Protein AF-A0A3D1CS65-F1 (afdb_monomer)

Secondary structure (DSSP, 8-state):
-------EEEPPPPPPPP--B---TT-SSPPB-PPPPPPPPPEEEEEETT---GGGGTT--EEEPPPPPPP-STT-PPPPPPPEEEEEETTPPP------HHHHHHHHHH-HHHHHHTT-S----

Sequence (125 aa):
MIDLVRLLLKAGDGGTGRISFRREKFVTHGGPDGGNGGEGGQVVIKAVVGVNTLRAFSGVHQIKAEAGAPGARRKMSGVKGESILIEVPVGTVVWLIGENSASRVRTQRYGVRQLLSKAEIPLEK

Solvent-accessible surface area (backbone atoms only — not comparable to full-atom values): 7389 Å² total; per-residue (Å²): 139,42,92,78,84,77,69,46,80,39,59,19,50,64,20,52,60,32,91,37,60,46,83,52,94,94,49,94,78,42,62,80,17,36,6,45,32,6,49,33,5,46,70,44,80,41,72,34,89,90,38,89,59,55,56,90,52,61,93,49,55,68,51,70,24,35,48,13,35,52,21,37,64,83,50,34,58,20,53,63,20,58,61,40,78,44,81,38,28,68,89,71,82,87,78,88,89,80,78,55,75,74,55,49,58,46,46,75,74,64,20,69,72,55,36,60,73,65,63,75,62,84,82,80,127

Radius of gyration: 20.31 Å; Cα contacts (8 Å, |Δi|>4): 263; chains: 1; bounding box: 48×32×63 Å

Foldseek 3Di:
DAQDDAAAEAWAAWAQWDFDFDDDVPDPGGHTFIAAWAATAAEAEDADQPDDHPVVCPPPHYDYWHHWHYTDGRRRYTHYTHYDYHYDHPPDDDDDPDDDPVVVVVCVVPNPVVCVVVVVDPPDD

Mean predicted aligned error: 7.79 Å

Nearest PDB structures (foldseek):
  5m04-assembly1_A  TM=9.327E-01  e=3.154E-09  Escherichia coli DH5[alpha]
  1lnz-assembly1_A  TM=9.497E-01  e=5.021E-07  Bacillus subtilis
  7bl6-assembly1_9  TM=8.940E-01  e=2.044E-07  Escherichia coli K-12
  1lnz-assembly2_B  TM=9.274E-01  e=1.017E-06  Bacillus subtilis
  7of7-assembly1_x  TM=8.998E-01  e=3.443E-06  Homo sapiens

pLDDT: mean 85.71, std 12.5, range [36.03, 96.12]

Structure (mmCIF, N/CA/C/O backbone):
data_AF-A0A3D1CS65-F1
#
_entry.id   AF-A0A3D1CS65-F1
#
loop_
_atom_site.group_PDB
_atom_site.id
_atom_site.type_symbol
_atom_site.label_atom_id
_atom_site.label_alt_id
_atom_site.label_comp_id
_atom_site.label_asym_id
_atom_site.label_entity_id
_atom_site.label_seq_id
_atom_site.pdbx_PDB_ins_code
_atom_site.Cartn_x
_atom_site.Cartn_y
_atom_site.Cartn_z
_atom_site.occupancy
_atom_site.B_iso_or_equiv
_atom_site.auth_seq_id
_atom_site.auth_comp_id
_atom_site.auth_asym_id
_atom_site.auth_atom_id
_atom_site.pdbx_PDB_model_num
ATOM 1 N N . MET A 1 1 ? -12.371 -6.995 26.779 1.00 65.88 1 MET A N 1
ATOM 2 C CA . MET A 1 1 ? -12.850 -6.014 25.786 1.00 65.88 1 MET A CA 1
ATOM 3 C C . MET A 1 1 ? -11.689 -5.083 25.484 1.00 65.88 1 MET A C 1
ATOM 5 O O . MET A 1 1 ? -10.927 -4.806 26.401 1.00 65.88 1 MET A O 1
ATOM 9 N N . ILE A 1 2 ? -11.460 -4.748 24.215 1.00 77.12 2 ILE A N 1
ATOM 10 C CA . ILE A 1 2 ? -10.363 -3.865 23.800 1.00 77.12 2 ILE A CA 1
ATOM 11 C C . ILE A 1 2 ? -10.977 -2.824 22.879 1.00 77.12 2 ILE A C 1
ATOM 13 O O . ILE A 1 2 ? -11.459 -3.175 21.799 1.00 77.12 2 ILE A O 1
ATOM 17 N N . ASP A 1 3 ? -10.917 -1.575 23.324 1.00 79.31 3 ASP A N 1
ATOM 18 C CA . ASP A 1 3 ? -11.603 -0.450 22.681 1.00 79.31 3 ASP A CA 1
ATOM 19 C C . ASP A 1 3 ? -10.617 0.553 22.074 1.00 79.31 3 ASP A C 1
ATOM 21 O O . ASP A 1 3 ? -10.981 1.375 21.240 1.00 79.31 3 ASP A O 1
ATOM 25 N N . LEU A 1 4 ? -9.340 0.454 22.453 1.00 87.31 4 LEU A N 1
ATOM 26 C CA . LEU A 1 4 ? -8.251 1.288 21.961 1.00 87.31 4 LEU A CA 1
ATOM 27 C C . LEU A 1 4 ? -7.106 0.399 21.488 1.00 87.31 4 LEU A C 1
ATOM 29 O O . LEU A 1 4 ? -6.637 -0.475 22.219 1.00 87.31 4 LEU A O 1
ATOM 33 N N . VAL A 1 5 ? -6.634 0.650 20.269 1.00 90.50 5 VAL A N 1
ATOM 34 C CA . VAL A 1 5 ? -5.477 -0.034 19.687 1.00 90.50 5 VAL A CA 1
ATOM 35 C C . VAL A 1 5 ? -4.614 0.989 18.965 1.00 90.50 5 VAL A C 1
ATOM 37 O O . VAL A 1 5 ? -5.116 1.863 18.260 1.00 90.50 5 VAL A O 1
ATOM 40 N N . ARG A 1 6 ? -3.296 0.871 19.132 1.00 90.69 6 ARG A N 1
ATOM 41 C CA . ARG A 1 6 ? -2.317 1.666 18.394 1.00 90.69 6 ARG A CA 1
ATOM 42 C C . ARG A 1 6 ? -1.643 0.791 17.347 1.00 90.69 6 ARG A C 1
ATOM 44 O O . ARG A 1 6 ? -0.974 -0.174 17.705 1.00 90.69 6 ARG A O 1
ATOM 51 N N . LEU A 1 7 ? -1.798 1.163 16.079 1.00 91.81 7 LEU A N 1
ATOM 52 C CA . LEU A 1 7 ? -1.267 0.429 14.932 1.00 91.81 7 LEU A CA 1
ATOM 53 C C . LEU A 1 7 ? -0.309 1.300 14.127 1.00 91.81 7 LEU A C 1
ATOM 55 O O . LEU A 1 7 ? -0.581 2.477 13.885 1.00 91.81 7 LEU A O 1
ATOM 59 N N . LEU A 1 8 ? 0.787 0.702 13.668 1.00 92.56 8 LEU A N 1
ATOM 60 C CA . LEU A 1 8 ? 1.641 1.285 12.645 1.00 92.56 8 LEU A CA 1
ATOM 61 C C . LEU A 1 8 ? 1.168 0.788 11.278 1.00 92.56 8 LEU A C 1
ATOM 63 O O . LEU A 1 8 ? 1.322 -0.384 10.937 1.00 92.56 8 LEU A O 1
ATOM 67 N N . LEU A 1 9 ? 0.581 1.687 10.494 1.00 92.56 9 LEU A N 1
ATOM 68 C CA . LEU A 1 9 ? 0.109 1.378 9.148 1.00 92.56 9 LEU A CA 1
ATOM 69 C C . LEU A 1 9 ? 1.164 1.795 8.126 1.00 92.56 9 LEU A C 1
ATOM 71 O O . LEU A 1 9 ? 1.610 2.945 8.112 1.00 92.56 9 LEU A O 1
ATOM 75 N N . LYS A 1 10 ? 1.553 0.866 7.253 1.00 92.56 10 LYS A N 1
ATOM 76 C CA . LYS A 1 10 ? 2.452 1.142 6.131 1.00 92.56 10 LYS A CA 1
ATOM 77 C C . LYS A 1 10 ? 1.787 0.726 4.817 1.00 92.56 10 LYS A C 1
ATOM 79 O O . LYS A 1 10 ? 1.479 -0.443 4.614 1.00 92.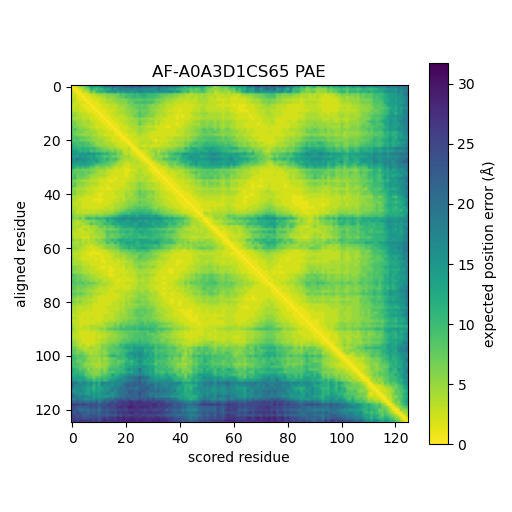56 10 LYS A O 1
ATOM 84 N N . ALA A 1 11 ? 1.601 1.683 3.911 1.00 92.06 11 ALA A N 1
ATOM 85 C CA . ALA A 1 11 ? 1.206 1.385 2.538 1.00 92.06 11 ALA A CA 1
ATOM 86 C C . ALA A 1 11 ? 2.332 0.656 1.786 1.00 92.06 11 ALA A C 1
ATOM 88 O O . ALA A 1 11 ? 3.505 0.724 2.172 1.00 92.06 11 ALA A O 1
ATOM 89 N N . GLY A 1 12 ? 1.965 -0.025 0.707 1.00 93.88 12 GLY A N 1
ATOM 90 C CA . GLY A 1 12 ? 2.901 -0.669 -0.193 1.00 93.88 12 GLY A CA 1
ATOM 91 C C . GLY A 1 12 ? 3.863 0.342 -0.798 1.00 93.88 12 GLY A C 1
ATOM 92 O O . GLY A 1 12 ? 3.470 1.434 -1.216 1.00 93.88 12 GLY A O 1
ATOM 93 N N . ASP A 1 13 ? 5.137 -0.027 -0.852 1.00 93.38 13 ASP A N 1
ATOM 94 C CA . ASP A 1 13 ? 6.122 0.750 -1.591 1.00 93.38 13 ASP A CA 1
ATOM 95 C C . ASP A 1 13 ? 5.848 0.577 -3.102 1.00 93.38 13 ASP A C 1
ATOM 97 O O . ASP A 1 13 ? 5.410 -0.486 -3.546 1.00 93.38 13 ASP A O 1
ATOM 101 N N . GLY A 1 14 ? 6.057 1.627 -3.899 1.00 93.62 14 GLY A N 1
ATOM 102 C CA . GLY A 1 14 ? 5.924 1.534 -5.355 1.00 93.62 14 GLY A CA 1
ATOM 103 C C . GLY A 1 14 ? 7.049 0.694 -5.959 1.00 93.62 14 GLY A C 1
ATOM 104 O O . GLY A 1 14 ? 8.194 0.766 -5.509 1.00 93.62 14 GLY A O 1
ATOM 105 N N . GLY A 1 15 ? 6.730 -0.079 -6.992 1.00 94.62 15 GLY A N 1
ATOM 106 C CA . GLY A 1 15 ? 7.704 -0.854 -7.744 1.00 94.62 15 GLY A CA 1
ATOM 107 C C . GLY A 1 15 ? 8.705 0.041 -8.472 1.00 94.62 15 GLY A C 1
ATOM 108 O O . GLY A 1 15 ? 8.416 1.178 -8.848 1.00 94.62 15 GLY A O 1
ATOM 109 N N . THR A 1 16 ? 9.908 -0.476 -8.704 1.00 95.44 16 THR A N 1
ATOM 110 C CA . THR A 1 16 ? 10.941 0.255 -9.447 1.00 95.44 16 THR A CA 1
ATOM 111 C C . THR A 1 16 ? 10.698 0.149 -10.954 1.00 95.44 16 THR A C 1
ATOM 113 O O . THR A 1 16 ? 10.450 -0.940 -11.476 1.00 95.44 16 THR A O 1
ATOM 116 N N . GLY A 1 17 ? 10.794 1.273 -11.670 1.00 94.38 17 GLY A N 1
ATOM 117 C CA . GLY A 1 17 ? 10.827 1.279 -13.133 1.00 94.38 17 GLY A CA 1
ATOM 118 C C . GLY A 1 17 ? 12.113 0.646 -13.661 1.00 94.38 17 GLY A C 1
ATOM 119 O O . GLY A 1 17 ? 13.173 0.755 -13.042 1.00 94.38 17 GLY A O 1
ATOM 120 N N . ARG A 1 18 ? 12.038 -0.031 -14.806 1.00 94.50 18 ARG A N 1
ATOM 121 C CA . ARG A 1 18 ? 13.199 -0.705 -15.391 1.00 94.50 18 ARG A CA 1
ATOM 122 C C . ARG A 1 18 ? 13.776 0.112 -16.530 1.00 94.50 18 ARG A C 1
ATOM 124 O O . ARG A 1 18 ? 13.053 0.488 -17.435 1.00 94.50 18 ARG A O 1
ATOM 131 N N . ILE A 1 19 ? 15.090 0.310 -16.536 1.00 93.94 19 ILE A N 1
ATOM 132 C CA . ILE A 1 19 ? 15.810 0.840 -17.698 1.00 93.94 19 ILE A CA 1
ATOM 133 C C . ILE A 1 19 ? 16.288 -0.361 -18.520 1.00 93.94 19 ILE A C 1
ATOM 135 O O . ILE A 1 19 ? 17.057 -1.194 -18.037 1.00 93.94 19 ILE A O 1
ATOM 139 N N . SER A 1 20 ? 15.775 -0.502 -19.740 1.00 92.69 20 SER A N 1
ATOM 140 C CA . SER A 1 20 ? 16.123 -1.594 -20.653 1.00 92.69 20 SER A CA 1
ATOM 141 C C . SER A 1 20 ? 16.051 -1.134 -22.107 1.00 92.69 20 SER A C 1
ATOM 143 O O . SER A 1 20 ? 15.325 -0.193 -22.426 1.00 92.69 20 SER A O 1
ATOM 145 N N . PHE A 1 21 ? 16.801 -1.823 -22.968 1.00 93.31 21 PHE A N 1
ATOM 146 C CA . PHE A 1 21 ? 16.825 -1.630 -24.414 1.00 93.31 21 PHE A CA 1
ATOM 147 C C . PHE A 1 21 ? 16.553 -2.957 -25.125 1.00 93.31 21 PHE A C 1
ATOM 149 O O . PHE A 1 21 ? 17.028 -4.015 -24.684 1.00 93.31 21 PHE A O 1
ATOM 156 N N . ARG A 1 22 ? 15.838 -2.899 -26.256 1.00 93.06 22 ARG A N 1
ATOM 157 C CA . ARG A 1 22 ? 15.563 -4.077 -27.094 1.00 93.06 22 ARG A CA 1
ATOM 158 C C . ARG A 1 22 ? 16.847 -4.648 -27.676 1.00 93.06 22 ARG A C 1
ATOM 160 O O . ARG A 1 22 ? 17.736 -3.915 -28.096 1.00 93.06 22 ARG A O 1
ATOM 167 N N . ARG A 1 23 ? 16.920 -5.978 -27.728 1.00 90.25 23 ARG A N 1
ATOM 168 C CA . ARG A 1 23 ? 18.024 -6.718 -28.347 1.00 90.25 23 ARG A CA 1
ATOM 169 C C . ARG A 1 23 ? 17.453 -7.767 -29.287 1.00 90.25 23 ARG A C 1
ATOM 171 O O . ARG A 1 23 ? 16.853 -8.736 -28.830 1.00 90.25 23 ARG A O 1
ATOM 178 N N . GLU A 1 24 ? 17.644 -7.551 -30.580 1.00 92.38 24 GLU A N 1
ATOM 179 C CA . GLU A 1 24 ? 17.197 -8.432 -31.657 1.00 92.38 24 GLU A CA 1
ATOM 180 C C . GLU A 1 24 ? 18.383 -8.737 -32.567 1.00 92.38 24 GLU A C 1
ATOM 182 O O . GLU A 1 24 ? 19.244 -7.886 -32.803 1.00 92.38 24 GLU A O 1
ATOM 187 N N . LYS A 1 25 ? 18.452 -9.973 -33.065 1.00 86.94 25 LYS A N 1
ATOM 188 C CA . LYS A 1 25 ? 19.474 -10.358 -34.039 1.00 86.94 25 LYS A CA 1
ATOM 189 C C . LYS A 1 25 ? 19.237 -9.504 -35.294 1.00 86.94 25 LYS A C 1
ATOM 191 O O . LYS A 1 25 ? 18.112 -9.470 -35.771 1.00 86.94 25 LYS A O 1
ATOM 196 N N . PHE A 1 26 ? 20.274 -8.817 -35.780 1.00 88.44 26 PHE A N 1
ATOM 197 C CA . PHE A 1 26 ? 20.260 -7.849 -36.901 1.00 88.44 26 PHE A CA 1
ATOM 198 C C . PHE A 1 26 ? 19.817 -6.407 -36.592 1.00 88.44 26 PHE A C 1
ATOM 200 O O . PHE A 1 26 ? 19.816 -5.577 -37.497 1.00 88.44 26 PHE A O 1
ATOM 207 N N . VAL A 1 27 ? 19.540 -6.058 -35.331 1.00 86.69 27 VAL A N 1
ATOM 208 C CA . VAL A 1 27 ? 19.305 -4.662 -34.921 1.00 86.69 27 VAL A CA 1
ATOM 209 C C . VAL A 1 27 ? 20.469 -4.192 -34.050 1.00 86.69 27 VAL A C 1
ATOM 211 O O . VAL A 1 27 ? 20.648 -4.677 -32.936 1.00 86.69 27 VAL A O 1
ATOM 214 N N . THR A 1 28 ? 21.270 -3.247 -34.553 1.00 86.75 28 THR A N 1
ATOM 215 C CA . THR A 1 28 ? 22.464 -2.737 -33.849 1.00 86.75 28 THR A CA 1
ATOM 216 C C . THR A 1 28 ? 22.114 -1.877 -32.633 1.00 86.75 28 THR A C 1
ATOM 218 O O . THR A 1 28 ? 22.774 -1.989 -31.605 1.00 86.75 28 THR A O 1
ATOM 221 N N . HIS A 1 29 ? 21.049 -1.072 -32.716 1.00 87.25 29 HIS A N 1
ATOM 222 C CA . HIS A 1 29 ? 20.566 -0.225 -31.621 1.00 87.25 29 HIS A CA 1
ATOM 223 C C . HIS A 1 29 ? 19.052 -0.377 -31.458 1.00 87.25 29 HIS A C 1
ATOM 225 O O . HIS A 1 29 ? 18.266 0.227 -32.186 1.00 87.25 29 HIS A O 1
ATOM 231 N N . GLY A 1 30 ? 18.628 -1.205 -30.504 1.00 88.62 30 GLY A N 1
ATOM 232 C CA . GLY A 1 30 ? 17.216 -1.314 -30.151 1.00 88.62 30 GLY A CA 1
ATOM 233 C C . GLY A 1 30 ? 16.762 -0.148 -29.272 1.00 88.62 30 GLY A C 1
ATOM 234 O O . GLY A 1 30 ? 17.485 0.296 -28.382 1.00 88.62 30 GLY A O 1
ATOM 235 N N . GLY A 1 31 ? 15.540 0.335 -29.507 1.00 93.75 31 GLY A N 1
ATOM 236 C CA . GLY A 1 31 ? 14.933 1.390 -28.691 1.00 93.75 31 GLY A CA 1
ATOM 237 C C . GLY A 1 31 ? 14.682 0.971 -27.230 1.00 93.75 31 GLY A C 1
ATOM 238 O O . GLY A 1 31 ? 14.756 -0.221 -26.900 1.00 93.75 31 GLY A O 1
ATOM 239 N N . PRO A 1 32 ? 14.353 1.933 -26.348 1.00 94.69 32 PRO A N 1
ATOM 240 C CA . PRO A 1 32 ? 14.068 1.658 -24.945 1.00 94.69 32 PRO A CA 1
ATOM 2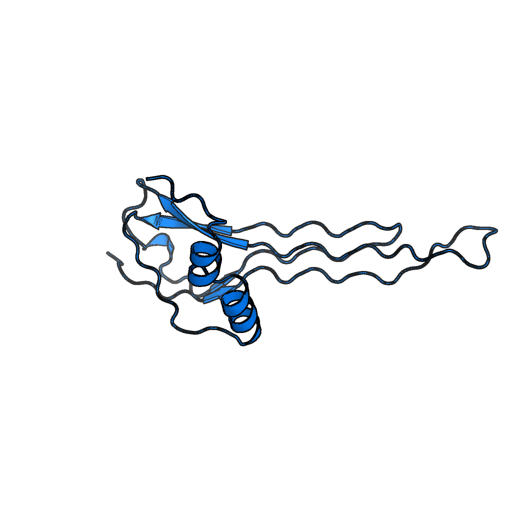41 C C . PRO A 1 32 ? 12.812 0.789 -24.788 1.00 94.69 32 PRO A C 1
ATOM 243 O O . PRO A 1 32 ? 11.763 1.049 -25.386 1.00 94.69 32 PRO A O 1
ATOM 246 N N . ASP A 1 33 ? 12.915 -0.250 -23.962 1.00 94.44 33 ASP A N 1
ATOM 247 C CA . ASP A 1 33 ? 11.832 -1.189 -23.646 1.00 94.44 33 ASP A CA 1
ATOM 248 C C . ASP A 1 33 ? 11.696 -1.477 -22.155 1.00 94.44 33 ASP A C 1
ATOM 250 O O . ASP A 1 33 ? 11.199 -2.526 -21.745 1.00 94.44 33 ASP A O 1
ATOM 254 N N . GLY A 1 34 ? 12.133 -0.527 -21.343 1.00 94.00 34 GLY A N 1
ATOM 255 C CA . GLY A 1 34 ? 11.832 -0.494 -19.927 1.00 94.00 34 GLY A CA 1
ATOM 25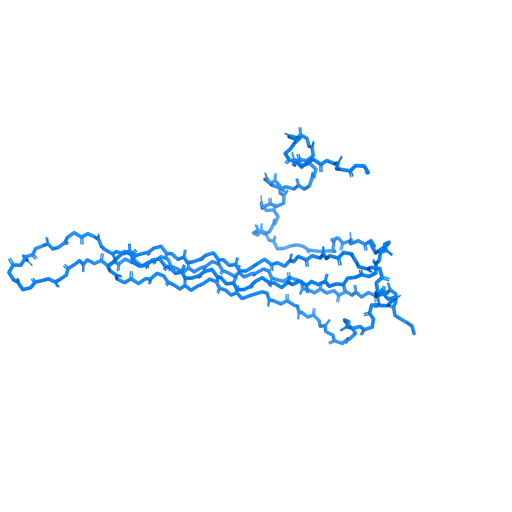6 C C . GLY A 1 34 ? 10.335 -0.392 -19.646 1.00 94.00 34 GLY A C 1
ATOM 257 O O . GLY A 1 34 ? 9.654 0.443 -20.238 1.00 94.00 34 GLY A O 1
ATOM 258 N N . GLY A 1 35 ? 9.822 -1.240 -18.758 1.00 95.12 35 GLY A N 1
ATOM 259 C CA . GLY A 1 35 ? 8.491 -1.091 -18.175 1.00 95.12 35 GLY A CA 1
ATOM 260 C C . GLY A 1 35 ? 8.492 -0.259 -16.891 1.00 95.12 35 GLY A C 1
ATOM 261 O O . GLY A 1 35 ? 9.515 -0.127 -16.211 1.00 95.12 35 GLY A O 1
ATOM 262 N N . ASN A 1 36 ? 7.324 0.277 -16.542 1.00 95.81 36 ASN A N 1
ATOM 263 C CA . ASN A 1 36 ? 7.120 1.032 -15.305 1.00 95.81 36 ASN A CA 1
ATOM 264 C C . ASN A 1 36 ? 7.027 0.094 -14.095 1.00 95.81 36 ASN A C 1
ATOM 266 O O . ASN A 1 36 ? 6.670 -1.073 -14.235 1.00 95.81 36 ASN A O 1
ATOM 270 N N . GLY A 1 37 ? 7.334 0.597 -12.903 1.00 96.12 37 GLY A N 1
ATOM 271 C CA . GLY A 1 37 ? 7.057 -0.132 -11.668 1.00 96.12 37 GLY A CA 1
ATOM 272 C C . GLY A 1 37 ? 5.568 -0.116 -11.332 1.00 96.12 37 GLY A C 1
ATOM 273 O O . GLY A 1 37 ? 4.874 0.851 -11.647 1.00 96.12 37 GLY A O 1
ATOM 274 N N . GLY A 1 38 ? 5.084 -1.190 -10.715 1.00 95.31 38 GLY A N 1
ATOM 275 C CA . GLY A 1 38 ? 3.700 -1.301 -10.267 1.00 95.31 38 GLY A CA 1
ATOM 276 C C . GLY A 1 38 ? 3.400 -0.396 -9.076 1.00 95.31 38 GLY A C 1
ATOM 277 O O . GLY A 1 38 ? 4.289 -0.018 -8.312 1.00 95.31 38 GLY A O 1
ATOM 278 N N . GLU A 1 39 ? 2.133 -0.045 -8.893 1.00 94.56 39 GLU A N 1
ATOM 279 C CA . GLU A 1 39 ? 1.704 0.708 -7.714 1.00 94.56 39 GLU A CA 1
ATOM 280 C C . GLU A 1 39 ? 1.806 -0.145 -6.445 1.00 94.56 39 GLU A C 1
ATOM 282 O O . GLU A 1 39 ? 1.553 -1.347 -6.472 1.00 94.56 39 GLU A O 1
ATOM 287 N N . GLY A 1 40 ? 2.150 0.480 -5.319 1.00 94.69 40 GLY A N 1
ATOM 288 C CA . GLY A 1 40 ? 2.064 -0.172 -4.016 1.00 94.69 40 GLY A CA 1
ATOM 289 C C . GLY A 1 40 ? 0.615 -0.352 -3.565 1.00 94.69 40 GLY A C 1
ATOM 290 O O . GLY A 1 40 ? -0.255 0.460 -3.894 1.00 94.69 40 GLY A O 1
ATOM 291 N N . GLY A 1 41 ? 0.364 -1.405 -2.793 1.00 93.75 41 GLY A N 1
ATOM 292 C CA . GLY A 1 41 ? -0.932 -1.680 -2.190 1.00 93.75 41 GLY A CA 1
ATOM 293 C C . GLY A 1 41 ? -1.362 -0.600 -1.198 1.00 93.75 41 GLY A C 1
ATOM 294 O O . GLY A 1 41 ? -0.547 0.049 -0.535 1.00 93.75 41 GLY A O 1
ATOM 295 N N . GLN A 1 42 ? -2.669 -0.398 -1.085 1.00 92.12 42 GLN A N 1
ATOM 296 C CA . GLN A 1 42 ? -3.255 0.570 -0.163 1.00 92.12 42 GLN A CA 1
ATOM 297 C C . GLN A 1 42 ? -3.641 -0.101 1.157 1.00 92.12 42 GLN A C 1
ATOM 299 O O . GLN A 1 42 ? -3.893 -1.301 1.206 1.00 92.12 42 GLN A O 1
ATOM 304 N N . VAL A 1 43 ? -3.701 0.683 2.232 1.00 92.44 43 VAL A N 1
ATOM 305 C CA . VAL A 1 43 ? -4.315 0.256 3.494 1.00 92.44 43 VAL A CA 1
ATOM 306 C C . VAL A 1 43 ? -5.624 1.012 3.628 1.00 92.44 43 VAL A C 1
ATOM 308 O O . VAL A 1 43 ? -5.620 2.241 3.709 1.00 92.44 43 VAL A O 1
ATOM 311 N N . VAL A 1 44 ? -6.733 0.281 3.618 1.00 91.00 44 VAL A N 1
ATOM 312 C CA . VAL A 1 44 ? -8.083 0.844 3.643 1.00 91.00 44 VAL A CA 1
ATOM 313 C C . VAL A 1 44 ? -8.764 0.401 4.923 1.00 91.00 44 VAL A C 1
ATOM 315 O O . VAL A 1 44 ? -8.855 -0.790 5.197 1.00 91.00 44 VAL A O 1
ATOM 318 N N . ILE A 1 45 ? -9.253 1.358 5.705 1.00 90.88 45 ILE A N 1
ATOM 319 C CA . ILE A 1 45 ? -10.053 1.073 6.896 1.00 90.88 45 ILE A CA 1
ATOM 320 C C . ILE A 1 45 ? -11.523 1.142 6.492 1.00 90.88 45 ILE A C 1
ATOM 322 O O . ILE A 1 45 ? -11.975 2.168 5.985 1.00 90.88 45 ILE A O 1
ATOM 326 N N . LYS A 1 46 ? -12.261 0.054 6.712 1.00 91.25 46 LYS A N 1
ATOM 327 C CA . LYS A 1 46 ? -13.684 -0.056 6.394 1.00 91.25 46 LYS A CA 1
ATOM 328 C C . LYS A 1 46 ? -14.477 -0.314 7.669 1.00 91.25 46 LYS A C 1
ATOM 330 O O . LYS A 1 46 ? -14.207 -1.270 8.387 1.00 91.25 46 LYS A O 1
ATOM 335 N N . ALA A 1 47 ? -15.474 0.523 7.930 1.00 90.50 47 ALA A N 1
ATOM 336 C CA . ALA A 1 47 ? -16.416 0.283 9.013 1.00 90.50 47 ALA A CA 1
ATOM 337 C C . ALA A 1 47 ? -17.438 -0.792 8.603 1.00 90.50 47 ALA A C 1
ATOM 339 O O . ALA A 1 47 ? -18.029 -0.700 7.525 1.00 90.50 47 ALA A O 1
ATOM 340 N N . VAL A 1 48 ? -17.643 -1.806 9.446 1.00 91.19 48 VAL A N 1
ATOM 341 C CA . VAL A 1 48 ? -18.557 -2.932 9.197 1.00 91.19 48 VAL A CA 1
ATOM 342 C C . VAL A 1 48 ? -19.428 -3.174 10.430 1.00 91.19 48 VAL A C 1
ATOM 344 O O . VAL A 1 48 ? -18.952 -3.130 11.561 1.00 91.19 48 VAL A O 1
ATOM 347 N N . VAL A 1 49 ? -20.718 -3.443 10.214 1.00 88.38 49 VAL A N 1
ATOM 348 C CA . VAL A 1 49 ? -21.723 -3.627 11.282 1.00 88.38 49 VAL A CA 1
ATOM 349 C C . VAL A 1 49 ? -21.529 -4.945 12.054 1.00 88.38 49 VAL A C 1
ATOM 351 O O . VAL A 1 49 ? -21.955 -5.061 13.194 1.00 88.38 49 VAL A O 1
ATOM 354 N N . GLY A 1 50 ? -20.862 -5.939 11.458 1.00 83.94 50 GLY A N 1
ATOM 355 C CA . GLY A 1 50 ? -20.649 -7.265 12.056 1.00 83.94 50 GLY A CA 1
ATOM 356 C C . GLY A 1 50 ? -19.477 -7.370 13.038 1.00 83.94 50 GLY A C 1
ATOM 357 O O . GLY A 1 50 ? -19.282 -8.427 13.635 1.00 83.94 50 GLY A O 1
ATOM 358 N N . VAL A 1 51 ? -18.685 -6.306 13.207 1.00 85.62 51 VAL A N 1
ATOM 359 C CA . VAL A 1 51 ? -17.521 -6.295 14.102 1.00 85.62 51 VAL A CA 1
ATOM 360 C C . VAL A 1 51 ? -17.830 -5.411 15.302 1.00 85.62 51 VAL A C 1
ATOM 362 O O . VAL A 1 51 ? -18.102 -4.229 15.143 1.00 85.62 51 VAL A O 1
ATOM 365 N N . ASN A 1 52 ? -17.742 -5.974 16.509 1.00 85.75 52 ASN A N 1
ATOM 366 C CA . ASN A 1 52 ? -18.098 -5.264 17.745 1.00 85.75 52 ASN A CA 1
ATOM 367 C C . ASN A 1 52 ? -16.887 -4.818 18.577 1.00 85.75 52 ASN A C 1
ATOM 369 O O . ASN A 1 52 ? -17.029 -3.986 19.465 1.00 85.75 52 ASN A O 1
ATOM 373 N N . THR A 1 53 ? -15.696 -5.385 18.346 1.00 86.00 53 THR A N 1
ATOM 374 C CA . THR A 1 53 ? -14.499 -5.089 19.157 1.00 86.00 53 THR A CA 1
ATOM 375 C C . THR A 1 53 ? -13.244 -4.994 18.300 1.00 86.00 53 THR A C 1
ATOM 377 O O . THR A 1 53 ? -13.147 -5.651 17.265 1.00 86.00 53 THR A O 1
ATOM 380 N N . LEU A 1 5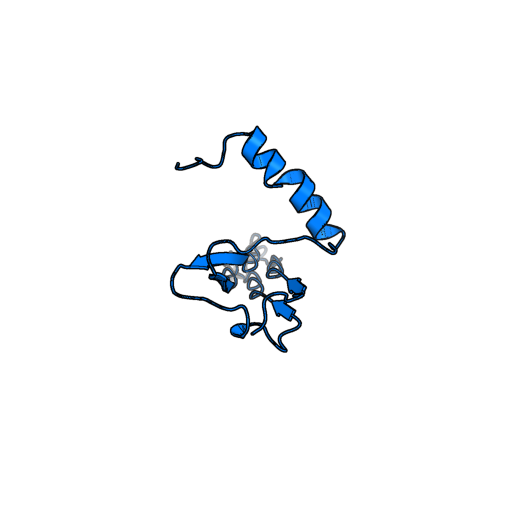4 ? -12.235 -4.257 18.775 1.00 86.50 54 LEU A N 1
ATOM 381 C CA . LEU A 1 54 ? -10.924 -4.154 18.119 1.00 86.50 54 LEU A CA 1
ATOM 382 C C . LEU A 1 54 ? -9.960 -5.281 18.522 1.00 86.50 54 LEU A C 1
ATOM 384 O O . LEU A 1 54 ? -8.751 -5.194 18.306 1.00 86.50 54 LEU A O 1
ATOM 388 N N . ARG A 1 55 ? -10.478 -6.370 19.103 1.00 87.44 55 ARG A N 1
ATOM 389 C CA . ARG A 1 55 ? -9.663 -7.489 19.589 1.00 87.44 55 ARG A CA 1
ATOM 390 C C . ARG A 1 55 ? -8.856 -8.161 18.476 1.00 87.44 55 ARG A C 1
ATOM 392 O O . ARG A 1 55 ? -7.767 -8.647 18.759 1.00 87.44 55 ARG A O 1
ATOM 399 N N . ALA A 1 56 ? -9.348 -8.144 17.235 1.00 84.56 56 ALA A N 1
ATOM 400 C CA . ALA A 1 56 ? -8.641 -8.681 1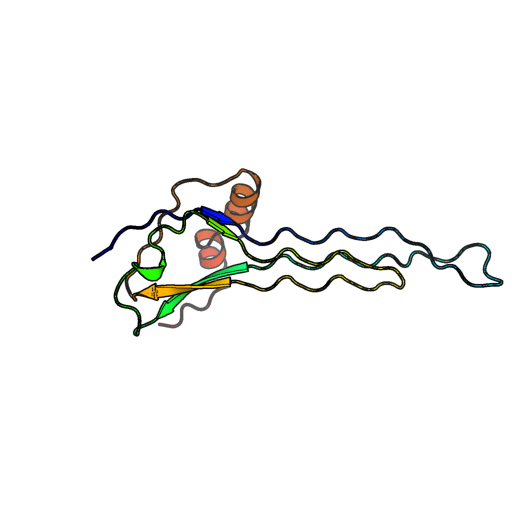6.068 1.00 84.56 56 ALA A CA 1
ATOM 401 C C . ALA A 1 56 ? -7.266 -8.025 15.840 1.00 84.56 56 ALA A C 1
ATOM 403 O O . ALA A 1 56 ? -6.371 -8.642 15.275 1.00 84.56 56 ALA A O 1
ATOM 404 N N . PHE A 1 57 ? -7.083 -6.797 16.329 1.00 87.75 57 PHE A N 1
ATOM 405 C CA . PHE A 1 57 ? -5.839 -6.038 16.210 1.00 87.75 57 PHE A CA 1
ATOM 406 C C . PHE A 1 57 ? -4.983 -6.089 17.482 1.00 87.75 57 PHE A C 1
ATOM 408 O O . PHE A 1 57 ? -3.948 -5.430 17.571 1.00 87.75 57 PHE A O 1
ATOM 415 N N . SER A 1 58 ? -5.401 -6.861 18.488 1.00 86.31 58 SER A N 1
ATOM 416 C CA . SER A 1 58 ? -4.643 -7.024 19.726 1.00 86.31 58 SER A CA 1
ATOM 417 C C . SER A 1 58 ? -3.344 -7.787 19.465 1.00 86.31 58 SER A C 1
ATOM 419 O O . SER A 1 58 ? -3.353 -8.848 18.850 1.00 86.31 58 SER A O 1
ATOM 421 N N . GLY A 1 59 ? -2.216 -7.235 19.915 1.00 82.75 59 GLY A N 1
ATOM 422 C CA . GLY A 1 59 ? -0.884 -7.818 19.703 1.00 82.75 59 GLY A CA 1
ATOM 423 C C . GLY A 1 59 ? -0.298 -7.585 18.306 1.00 82.75 59 GLY A C 1
ATOM 424 O O . GLY A 1 59 ? 0.897 -7.793 18.107 1.00 82.75 59 GLY A O 1
ATOM 425 N N . VAL A 1 60 ? -1.088 -7.090 17.348 1.00 88.44 60 VAL A N 1
ATOM 426 C CA . VAL A 1 60 ? -0.578 -6.660 16.044 1.00 88.44 60 VAL A CA 1
ATOM 427 C C . VAL A 1 60 ? -0.053 -5.239 16.184 1.00 88.44 60 VAL A C 1
ATOM 429 O O . VAL A 1 60 ? -0.805 -4.312 16.460 1.00 88.44 60 VAL A O 1
ATOM 432 N N . HIS A 1 61 ? 1.249 -5.049 15.994 1.00 87.69 61 HIS A N 1
ATOM 433 C CA . HIS A 1 61 ? 1.858 -3.719 16.077 1.00 87.69 61 HIS A CA 1
ATOM 434 C C . HIS A 1 61 ? 1.929 -3.009 14.725 1.00 87.69 61 HIS A C 1
ATOM 436 O O . HIS A 1 61 ? 1.836 -1.782 14.671 1.00 87.69 61 HIS A O 1
ATOM 442 N N . GLN A 1 62 ? 2.086 -3.765 13.637 1.00 92.06 62 GLN A N 1
ATOM 443 C CA . GLN A 1 62 ? 2.290 -3.223 12.301 1.00 92.06 62 GLN A CA 1
ATOM 444 C C . GLN A 1 62 ? 1.468 -3.981 11.261 1.00 92.06 62 GLN A C 1
ATOM 446 O O . GLN A 1 62 ? 1.489 -5.208 11.220 1.00 92.06 62 GLN A O 1
ATOM 451 N N . ILE A 1 63 ? 0.802 -3.232 10.382 1.00 93.50 63 ILE A N 1
ATOM 452 C CA . ILE A 1 63 ? 0.100 -3.756 9.208 1.00 93.50 63 ILE A CA 1
ATOM 453 C C . ILE A 1 63 ? 0.718 -3.097 7.979 1.00 93.50 63 ILE A C 1
ATOM 455 O O . ILE A 1 63 ? 0.795 -1.867 7.891 1.00 93.50 63 ILE A O 1
ATOM 459 N N . LYS A 1 64 ? 1.203 -3.917 7.045 1.00 94.38 64 LYS A N 1
ATOM 460 C CA . LYS A 1 64 ? 1.906 -3.459 5.847 1.00 94.38 64 LYS A CA 1
ATOM 461 C C . LYS A 1 64 ? 1.251 -4.037 4.597 1.00 94.38 64 LYS A C 1
ATOM 463 O O . LYS A 1 64 ? 1.206 -5.253 4.472 1.00 94.38 64 LYS A O 1
ATOM 468 N N . ALA A 1 65 ? 0.806 -3.175 3.685 1.00 95.19 65 ALA A N 1
ATOM 469 C CA . ALA A 1 65 ? 0.305 -3.594 2.375 1.00 95.19 65 ALA A CA 1
ATOM 470 C C . ALA A 1 65 ? 1.440 -4.047 1.441 1.00 95.19 65 ALA A C 1
ATOM 472 O O . ALA A 1 65 ? 2.613 -3.700 1.642 1.00 95.19 65 ALA A O 1
ATOM 473 N N . GLU A 1 66 ? 1.095 -4.832 0.424 1.00 95.88 66 GLU A N 1
ATOM 474 C CA . GLU A 1 66 ? 2.077 -5.410 -0.490 1.00 95.88 66 GLU A CA 1
ATOM 475 C C . GLU A 1 66 ? 2.740 -4.325 -1.351 1.00 95.88 66 GLU A C 1
ATOM 477 O O . GLU A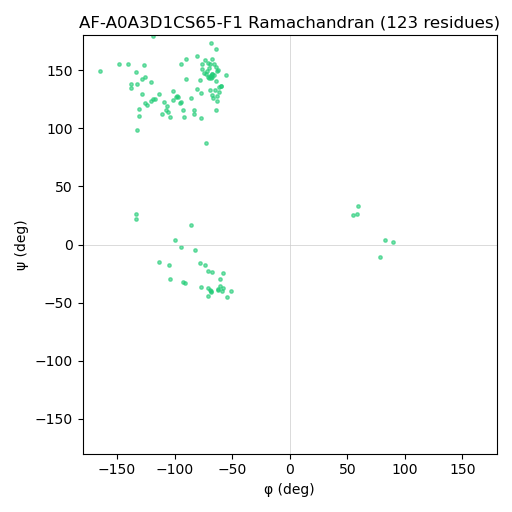 1 66 ? 2.114 -3.340 -1.746 1.00 95.88 66 GLU A O 1
ATOM 482 N N . ALA A 1 67 ? 4.033 -4.478 -1.635 1.00 95.38 67 ALA A N 1
ATOM 483 C CA . ALA A 1 67 ? 4.733 -3.572 -2.539 1.00 95.38 67 ALA A CA 1
ATOM 484 C C . ALA A 1 67 ? 4.374 -3.869 -4.003 1.00 95.38 67 ALA A C 1
ATOM 486 O O . ALA A 1 67 ? 4.096 -5.009 -4.366 1.00 95.38 67 ALA A O 1
ATOM 487 N N . GLY A 1 68 ? 4.425 -2.847 -4.855 1.00 95.44 68 GLY A N 1
ATOM 488 C CA . GLY A 1 68 ? 4.264 -3.026 -6.294 1.00 95.44 68 GLY A CA 1
ATOM 489 C C . GLY A 1 68 ? 5.441 -3.792 -6.895 1.00 95.44 68 GLY A C 1
ATOM 490 O O . GLY A 1 68 ? 6.595 -3.607 -6.494 1.00 95.44 68 GLY A O 1
ATOM 491 N N . ALA A 1 69 ? 5.169 -4.636 -7.887 1.00 96.00 69 ALA A N 1
ATOM 492 C CA . ALA A 1 69 ? 6.215 -5.389 -8.566 1.00 96.00 69 ALA A CA 1
ATOM 493 C C . ALA A 1 69 ? 7.091 -4.463 -9.440 1.00 96.00 69 ALA A C 1
ATOM 495 O O . ALA A 1 69 ? 6.621 -3.431 -9.932 1.00 96.00 69 ALA A O 1
ATOM 496 N N . PRO A 1 70 ? 8.371 -4.797 -9.668 1.00 96.00 70 PRO A N 1
ATOM 497 C CA . PRO A 1 70 ? 9.226 -4.020 -10.557 1.00 96.00 70 PRO A CA 1
ATOM 498 C C . PRO A 1 70 ? 8.798 -4.164 -12.023 1.00 96.00 70 PRO A C 1
ATOM 500 O O . PRO A 1 70 ? 8.235 -5.181 -12.431 1.00 96.00 70 PRO A O 1
ATOM 503 N N . GLY A 1 71 ? 9.129 -3.161 -12.836 1.00 95.38 71 GLY A N 1
ATOM 504 C CA . GLY A 1 71 ? 8.989 -3.250 -14.287 1.00 95.38 71 GLY A CA 1
ATOM 505 C C . GLY A 1 71 ? 9.937 -4.288 -14.900 1.00 95.38 71 GLY A C 1
ATOM 506 O O . GLY A 1 71 ? 11.010 -4.599 -14.369 1.00 95.38 71 GLY A O 1
ATOM 507 N N . ALA A 1 72 ? 9.568 -4.810 -16.064 1.00 94.06 72 ALA A N 1
ATOM 508 C CA . ALA A 1 72 ? 10.350 -5.776 -16.826 1.00 94.06 72 ALA A CA 1
ATOM 509 C C . ALA A 1 72 ? 10.746 -5.226 -18.212 1.00 94.06 72 ALA A C 1
ATOM 511 O O . ALA A 1 72 ? 10.477 -4.072 -18.551 1.00 94.06 72 ALA A O 1
ATOM 512 N N . ARG A 1 73 ? 11.482 -6.031 -18.992 1.00 92.69 73 ARG A N 1
ATOM 513 C CA . ARG A 1 73 ? 11.819 -5.705 -20.391 1.00 92.69 73 ARG A CA 1
ATOM 514 C C . ARG A 1 73 ? 10.562 -5.744 -21.263 1.00 92.69 73 ARG A C 1
ATOM 516 O O . ARG A 1 73 ? 9.510 -6.184 -20.809 1.00 92.69 73 ARG A O 1
ATOM 523 N N . ARG A 1 74 ? 10.672 -5.349 -22.533 1.00 91.88 74 ARG A N 1
ATOM 524 C CA . ARG A 1 74 ? 9.554 -5.365 -23.493 1.00 91.88 74 ARG A CA 1
ATOM 525 C C . ARG A 1 74 ? 8.358 -4.505 -23.062 1.00 91.88 74 ARG A C 1
ATOM 527 O O . ARG A 1 74 ? 7.219 -4.846 -23.362 1.00 91.88 74 ARG A O 1
ATOM 534 N N . LYS A 1 75 ? 8.620 -3.390 -22.373 1.00 90.94 75 LYS A N 1
ATOM 535 C CA . LYS A 1 75 ? 7.615 -2.445 -21.852 1.00 90.94 75 LYS A CA 1
ATOM 536 C C . LYS A 1 75 ? 6.602 -3.091 -20.895 1.00 90.94 75 LYS A C 1
ATOM 538 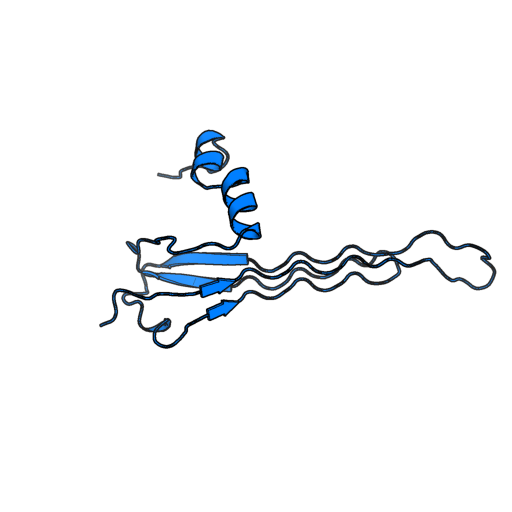O O . LYS A 1 75 ? 5.483 -2.610 -20.759 1.00 90.94 75 LYS A O 1
ATOM 543 N N . MET A 1 76 ? 6.984 -4.180 -20.230 1.00 93.31 76 MET A N 1
ATOM 544 C CA . MET A 1 76 ? 6.129 -4.863 -19.262 1.00 93.31 76 MET A CA 1
ATOM 545 C C . MET A 1 76 ? 6.111 -4.095 -17.941 1.00 93.31 76 MET A C 1
ATOM 547 O O . MET A 1 76 ? 7.108 -4.069 -17.220 1.00 93.31 76 MET A O 1
ATOM 551 N N . SER A 1 77 ? 4.984 -3.462 -17.632 1.00 95.12 77 SER A N 1
ATOM 552 C CA . SER A 1 77 ? 4.785 -2.780 -16.353 1.00 95.12 77 SER A CA 1
ATOM 553 C C . SER A 1 77 ? 4.609 -3.774 -15.206 1.00 95.12 77 SER A C 1
ATOM 555 O O . SER A 1 77 ? 4.045 -4.853 -15.387 1.00 95.12 77 SER A O 1
ATOM 557 N N . GLY A 1 78 ? 5.093 -3.398 -14.026 1.00 94.81 78 GLY A N 1
ATOM 558 C CA . GLY A 1 78 ? 4.930 -4.176 -12.807 1.00 94.81 78 GLY A CA 1
ATOM 559 C C . GLY A 1 78 ? 3.475 -4.234 -12.342 1.00 94.81 78 GLY A C 1
ATOM 560 O O . GLY A 1 78 ? 2.707 -3.288 -12.517 1.00 94.81 78 GLY A O 1
ATOM 561 N N . VAL A 1 79 ? 3.109 -5.360 -11.736 1.00 95.62 79 VAL A N 1
ATOM 562 C CA . VAL A 1 79 ? 1.791 -5.592 -11.135 1.00 95.62 79 VAL A CA 1
ATOM 563 C C . VAL A 1 79 ? 1.614 -4.721 -9.890 1.00 95.62 79 VAL A C 1
ATOM 565 O O . VAL A 1 79 ? 2.566 -4.468 -9.147 1.00 95.62 79 VAL A O 1
ATOM 568 N N . LYS A 1 80 ? 0.384 -4.254 -9.675 1.00 95.56 80 LYS A N 1
ATOM 569 C CA . LYS A 1 80 ? -0.007 -3.521 -8.472 1.00 95.56 80 LYS A CA 1
ATOM 570 C C . LYS A 1 80 ? -0.011 -4.453 -7.258 1.00 95.56 80 LYS A C 1
ATOM 572 O O . LYS A 1 80 ? -0.569 -5.541 -7.343 1.00 95.56 80 LYS A O 1
ATOM 577 N N . GLY A 1 81 ? 0.582 -4.007 -6.154 1.00 94.62 81 GLY A N 1
ATOM 578 C CA . GLY A 1 81 ? 0.564 -4.745 -4.892 1.00 94.62 81 GLY A CA 1
ATOM 579 C C . GLY A 1 81 ? -0.849 -4.853 -4.317 1.00 94.62 81 GLY A C 1
ATOM 580 O O . GLY A 1 81 ? -1.663 -3.927 -4.449 1.00 94.62 81 GLY A O 1
ATOM 581 N N . GLU A 1 82 ? -1.141 -5.973 -3.669 1.00 95.25 82 GLU A N 1
ATOM 582 C CA . GLU A 1 82 ? -2.413 -6.219 -3.008 1.00 95.25 82 GLU A CA 1
ATOM 583 C C . GLU A 1 82 ? -2.681 -5.209 -1.878 1.00 95.25 82 GLU A C 1
ATOM 585 O O . GLU A 1 82 ? -1.812 -4.854 -1.070 1.00 95.25 82 GLU A O 1
ATOM 590 N N . SER A 1 83 ? -3.916 -4.705 -1.849 1.00 94.62 83 SER A N 1
ATOM 591 C CA . SER A 1 83 ? -4.372 -3.751 -0.837 1.00 94.62 83 SER A CA 1
ATOM 592 C C . SER A 1 83 ? -4.965 -4.487 0.357 1.00 94.62 83 SER A C 1
ATOM 594 O O . SER A 1 83 ? -5.671 -5.476 0.194 1.00 94.62 83 SER A O 1
ATOM 596 N N . ILE A 1 84 ? -4.717 -3.975 1.558 1.00 94.31 84 ILE A N 1
ATOM 597 C CA . ILE A 1 84 ? -5.223 -4.562 2.798 1.00 94.31 84 ILE A CA 1
ATOM 598 C C . ILE A 1 84 ? -6.462 -3.800 3.247 1.00 94.31 84 ILE A C 1
ATOM 600 O O . ILE A 1 84 ? -6.423 -2.579 3.428 1.00 94.31 84 ILE A O 1
ATOM 604 N N . LEU A 1 85 ? -7.540 -4.546 3.474 1.00 92.88 85 LEU A N 1
ATOM 605 C CA . LEU A 1 85 ? -8.762 -4.052 4.089 1.00 92.88 85 LEU A CA 1
ATOM 606 C C . LEU A 1 85 ? -8.733 -4.343 5.596 1.00 92.88 85 LEU A C 1
ATOM 608 O O . LEU A 1 85 ? -8.615 -5.490 6.017 1.00 92.88 85 LEU A O 1
ATOM 612 N N . ILE A 1 86 ? -8.841 -3.296 6.405 1.00 92.06 86 ILE A N 1
ATOM 613 C CA . ILE A 1 86 ? -8.938 -3.366 7.861 1.00 92.06 86 ILE A CA 1
ATOM 614 C C . ILE A 1 86 ? -10.392 -3.109 8.231 1.00 92.06 86 ILE A C 1
ATOM 616 O O . ILE A 1 86 ? -10.879 -1.985 8.104 1.00 92.06 86 ILE A O 1
ATOM 620 N N . GLU A 1 87 ? -11.081 -4.144 8.694 1.00 91.75 87 GLU A N 1
ATOM 621 C CA . GLU A 1 87 ? -12.470 -4.027 9.127 1.00 91.75 87 GLU A CA 1
ATOM 622 C C . GLU A 1 87 ? -12.547 -3.583 10.587 1.00 91.75 87 GLU A C 1
ATOM 624 O O . GLU A 1 87 ? -11.937 -4.186 11.471 1.00 91.75 87 GLU A O 1
ATOM 629 N N . VAL A 1 88 ? -13.293 -2.511 10.842 1.00 92.19 88 VAL A N 1
ATOM 630 C CA . VAL A 1 88 ? -13.486 -1.945 12.182 1.00 92.19 88 VAL A CA 1
ATOM 631 C C . VAL A 1 88 ? -14.974 -1.802 12.504 1.00 92.19 88 VAL A C 1
ATOM 633 O O . VAL A 1 88 ? -15.782 -1.660 11.584 1.00 92.19 88 VAL A O 1
ATOM 636 N N . PRO A 1 89 ? -15.362 -1.801 13.790 1.00 92.56 89 PRO A N 1
ATOM 637 C CA . PRO A 1 89 ? -16.725 -1.485 14.192 1.00 92.56 89 PRO A CA 1
ATOM 638 C C . PRO A 1 89 ? -17.185 -0.122 13.674 1.00 92.56 89 PRO A C 1
ATOM 640 O O . PRO A 1 89 ? -16.409 0.842 13.618 1.00 92.56 89 PRO A O 1
ATOM 643 N N . VAL A 1 90 ? -18.472 -0.013 13.356 1.00 92.00 90 VAL A N 1
ATOM 644 C CA . VAL A 1 90 ? -19.102 1.287 13.097 1.00 92.00 90 VAL A CA 1
ATOM 645 C C . VAL A 1 90 ? -18.971 2.175 14.339 1.00 92.00 90 VAL A C 1
ATOM 647 O O . VAL A 1 90 ? -19.139 1.714 15.464 1.00 92.00 90 VAL A O 1
ATOM 650 N N . GLY A 1 91 ? -18.630 3.450 14.136 1.00 88.69 91 GLY A N 1
ATOM 651 C CA . GLY A 1 91 ? -18.352 4.395 15.224 1.00 88.69 91 GLY A CA 1
ATOM 652 C C . GLY A 1 91 ? -16.890 4.434 15.683 1.00 88.69 91 GLY A C 1
ATOM 653 O O . GLY A 1 91 ? -16.558 5.203 16.582 1.00 88.69 91 GLY A O 1
ATOM 654 N N . THR A 1 92 ? -15.994 3.661 15.057 1.00 89.88 92 THR A N 1
ATOM 655 C CA . THR A 1 92 ? -14.551 3.745 15.334 1.00 89.88 92 THR A CA 1
ATOM 656 C C . THR A 1 92 ? -13.986 5.096 14.886 1.00 89.88 92 THR A C 1
ATOM 658 O O . THR A 1 92 ? -14.103 5.471 13.720 1.00 89.88 92 THR A O 1
ATOM 661 N N . VAL A 1 93 ? -13.318 5.808 15.798 1.00 90.25 93 VAL A N 1
ATOM 662 C CA . VAL A 1 93 ? -12.633 7.077 15.507 1.00 90.25 93 VAL A CA 1
ATOM 663 C C . VAL A 1 93 ? -11.142 6.826 15.287 1.00 90.25 93 VAL A C 1
ATOM 665 O O . VAL A 1 93 ? -10.477 6.215 16.123 1.00 90.25 93 VAL A O 1
ATOM 668 N N . VAL A 1 94 ? -10.606 7.317 14.168 1.00 89.94 94 VAL A N 1
ATOM 669 C CA . VAL A 1 94 ? -9.196 7.141 13.794 1.00 89.94 94 VAL A CA 1
ATOM 670 C C . VAL A 1 94 ? -8.408 8.411 14.098 1.00 89.94 94 VAL A C 1
ATOM 672 O O . VAL A 1 94 ? -8.719 9.486 13.588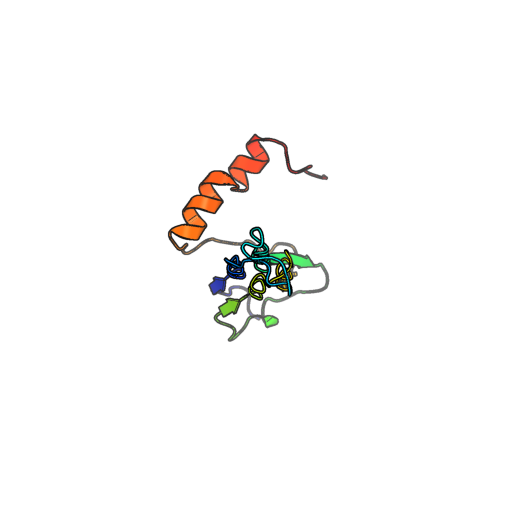 1.00 89.94 94 VAL A O 1
ATOM 675 N N . TRP A 1 95 ? -7.349 8.266 14.892 1.00 89.06 95 TRP A N 1
ATOM 676 C CA . TRP A 1 95 ? -6.462 9.358 15.289 1.00 89.06 95 TRP A CA 1
ATOM 677 C C . TRP A 1 95 ? -5.073 9.154 14.687 1.00 89.06 95 TRP A C 1
ATOM 679 O O . TRP A 1 95 ? -4.473 8.088 14.838 1.00 89.06 95 TRP A O 1
ATOM 689 N N . LEU A 1 96 ? -4.534 10.183 14.032 1.00 87.94 96 LEU A N 1
ATOM 690 C CA . LEU A 1 96 ? -3.152 10.170 13.560 1.00 87.94 96 LEU A CA 1
ATOM 691 C C . LEU A 1 96 ? -2.221 10.582 14.707 1.00 87.94 96 LEU A C 1
ATOM 693 O O . LEU A 1 96 ? -2.244 11.730 15.140 1.00 87.94 96 LEU A O 1
ATOM 697 N N . ILE A 1 97 ? -1.405 9.646 15.192 1.00 88.69 97 ILE A N 1
ATOM 698 C CA . ILE A 1 97 ? -0.463 9.887 16.302 1.00 88.69 97 ILE A CA 1
ATOM 699 C C . ILE A 1 97 ? 0.906 10.351 15.783 1.00 88.69 97 ILE A C 1
ATOM 701 O O . ILE A 1 97 ? 1.580 11.149 16.425 1.00 88.69 97 ILE A O 1
ATOM 705 N N . GLY A 1 98 ? 1.322 9.865 14.613 1.00 86.06 98 GLY A N 1
ATOM 706 C CA . GLY A 1 98 ? 2.584 10.243 13.986 1.00 86.06 98 GLY A CA 1
ATOM 707 C C . GLY A 1 98 ? 2.624 9.841 12.517 1.00 86.06 98 GLY A C 1
ATOM 708 O O . GLY A 1 98 ? 2.008 8.855 12.115 1.00 86.06 98 GLY A O 1
ATOM 709 N N . GLU A 1 99 ? 3.352 10.613 11.716 1.00 85.38 99 GLU A N 1
ATOM 710 C CA . GLU A 1 99 ? 3.525 10.390 10.281 1.00 85.38 99 GLU A CA 1
ATOM 711 C C . GLU A 1 99 ? 4.997 10.530 9.885 1.00 85.38 99 GLU A C 1
ATOM 713 O O . GLU A 1 99 ? 5.749 11.302 10.479 1.00 85.38 99 GLU A O 1
ATOM 718 N N . ASN A 1 100 ? 5.415 9.780 8.865 1.00 86.75 100 ASN A N 1
ATOM 719 C CA . ASN A 1 100 ? 6.724 9.989 8.259 1.00 86.75 100 ASN A CA 1
ATOM 720 C C . ASN A 1 100 ? 6.673 11.167 7.265 1.00 86.75 100 ASN A C 1
ATOM 722 O O . ASN A 1 100 ? 5.607 11.567 6.786 1.00 86.75 100 ASN A O 1
ATOM 726 N N . SER A 1 101 ? 7.842 11.705 6.914 1.00 82.94 101 SER A N 1
ATOM 727 C CA . SER A 1 101 ? 7.954 12.876 6.035 1.00 82.94 101 SER A CA 1
ATOM 728 C C . SER A 1 101 ? 7.295 12.663 4.665 1.00 82.94 101 SER A C 1
ATOM 730 O O . SER A 1 101 ? 6.662 13.570 4.132 1.00 82.94 101 SER A O 1
ATOM 732 N N . ALA A 1 102 ? 7.404 11.457 4.100 1.00 78.94 102 ALA A N 1
ATOM 733 C CA . ALA A 1 102 ? 6.842 11.131 2.789 1.00 78.94 102 ALA A CA 1
ATOM 734 C C . ALA A 1 102 ? 5.303 11.087 2.797 1.00 78.94 102 ALA A C 1
ATOM 736 O O . ALA A 1 102 ? 4.660 11.543 1.849 1.00 78.94 102 ALA A O 1
ATOM 737 N N . SER A 1 103 ? 4.706 10.554 3.863 1.00 77.56 103 SER A N 1
ATOM 738 C CA . SER A 1 103 ? 3.259 10.518 4.066 1.00 77.56 103 SER A CA 1
ATOM 739 C C . SER A 1 103 ? 2.713 11.917 4.304 1.00 77.56 103 SER A C 1
ATOM 741 O O . SER A 1 103 ? 1.711 12.271 3.692 1.00 77.56 103 SER A O 1
ATOM 743 N N . ARG A 1 104 ? 3.423 12.752 5.071 1.00 81.31 104 ARG A N 1
ATOM 744 C CA . ARG A 1 104 ? 3.040 14.148 5.324 1.00 81.31 104 ARG A CA 1
ATOM 745 C C . ARG A 1 104 ? 2.834 14.948 4.039 1.00 81.31 104 ARG A C 1
ATOM 747 O O . ARG A 1 104 ? 1.825 15.634 3.893 1.00 81.31 104 ARG A O 1
ATOM 754 N N . VAL A 1 105 ? 3.745 14.809 3.072 1.00 80.00 105 VAL A N 1
ATOM 755 C CA . VAL A 1 105 ? 3.628 15.470 1.758 1.00 80.00 105 VAL A CA 1
ATOM 756 C C . VAL A 1 105 ? 2.378 15.003 1.004 1.00 80.00 105 VAL A C 1
ATOM 758 O O . VAL A 1 105 ? 1.708 15.809 0.359 1.00 80.00 105 VAL A O 1
ATOM 761 N N . ARG A 1 106 ? 2.028 13.712 1.090 1.00 72.31 106 ARG A N 1
ATOM 762 C CA . ARG A 1 106 ? 0.811 13.175 0.459 1.00 72.31 106 ARG A CA 1
ATOM 763 C C . ARG A 1 106 ? -0.454 13.654 1.165 1.00 72.31 106 ARG A C 1
ATOM 765 O O . ARG A 1 106 ? -1.369 14.096 0.478 1.00 72.31 106 ARG A O 1
ATOM 772 N N . THR A 1 107 ? -0.493 13.647 2.497 1.00 71.56 107 THR A N 1
ATOM 773 C CA . THR A 1 107 ? -1.617 14.176 3.288 1.00 71.56 107 THR A CA 1
ATOM 774 C C . THR A 1 107 ? -1.842 15.665 3.016 1.00 71.56 107 THR A C 1
ATOM 776 O O . THR A 1 107 ? -2.977 16.118 2.961 1.00 71.56 107 THR A O 1
ATOM 779 N N . GLN A 1 108 ? -0.782 16.442 2.787 1.00 73.75 108 GLN A N 1
ATOM 780 C CA . GLN A 1 108 ? -0.901 17.859 2.424 1.00 73.75 108 GLN A CA 1
ATOM 781 C C . GLN A 1 108 ? -1.375 18.111 0.990 1.00 73.75 108 GLN A C 1
ATOM 783 O O . GLN A 1 108 ? -1.758 19.238 0.692 1.00 73.75 108 GLN A O 1
ATOM 788 N N . ARG A 1 109 ? -1.286 17.113 0.102 1.00 67.38 109 ARG A N 1
ATOM 789 C CA . ARG A 1 109 ? -1.650 17.233 -1.321 1.00 67.38 109 ARG A CA 1
ATOM 790 C C . ARG A 1 109 ? -2.997 16.577 -1.654 1.00 67.38 109 ARG A C 1
ATOM 792 O O . ARG A 1 109 ? -3.678 17.020 -2.575 1.00 67.38 109 ARG A O 1
ATOM 799 N N . TYR A 1 110 ? -3.356 15.529 -0.914 1.00 65.62 110 TYR A N 1
ATOM 800 C CA . TYR A 1 110 ? -4.557 14.706 -1.098 1.00 65.62 110 TYR A CA 1
ATOM 801 C C . TYR A 1 110 ? -5.296 14.451 0.222 1.00 65.62 110 TYR A C 1
ATOM 803 O O . TYR A 1 110 ? -6.007 13.460 0.367 1.00 65.62 110 TYR A O 1
ATOM 811 N N . GLY A 1 111 ? -5.088 15.292 1.235 1.00 64.94 111 GLY A N 1
ATOM 812 C CA . GLY A 1 111 ? -5.721 15.102 2.536 1.00 64.94 111 GLY A CA 1
ATOM 813 C C . GLY A 1 111 ? -7.233 15.187 2.429 1.00 64.94 111 GLY A C 1
ATOM 814 O O . GLY A 1 111 ? -7.753 15.950 1.620 1.00 64.94 111 GLY A O 1
ATOM 815 N N . VAL A 1 112 ? -7.944 14.470 3.300 1.00 65.38 112 VAL A N 1
ATOM 816 C CA . VAL A 1 112 ? -9.416 14.476 3.338 1.00 65.38 112 VAL A CA 1
ATOM 817 C C . VAL A 1 112 ? -9.959 15.908 3.380 1.00 65.38 112 VAL A C 1
ATOM 819 O O . VAL A 1 112 ? -10.875 16.228 2.641 1.00 65.38 112 VAL A O 1
ATOM 822 N N . ARG A 1 113 ? -9.330 16.819 4.138 1.00 64.31 113 ARG A N 1
ATOM 823 C CA . ARG A 1 113 ? -9.693 18.251 4.147 1.00 64.31 113 ARG A CA 1
ATOM 824 C C . ARG A 1 113 ? -9.578 18.916 2.772 1.00 64.31 113 ARG A C 1
ATOM 826 O O . ARG A 1 113 ? -10.427 19.721 2.412 1.00 64.31 113 ARG A O 1
ATOM 833 N N . GLN A 1 114 ? -8.541 18.582 2.013 1.00 64.88 114 GLN A N 1
ATOM 834 C CA . GLN A 1 114 ? -8.301 19.139 0.687 1.00 64.88 114 GLN A CA 1
ATOM 835 C C . GLN A 1 114 ? -9.211 18.505 -0.372 1.00 64.88 114 GLN A C 1
ATOM 837 O O . GLN A 1 114 ? -9.711 19.212 -1.241 1.00 64.88 114 GLN A O 1
ATOM 842 N N . LEU A 1 115 ? -9.496 17.206 -0.269 1.00 65.19 115 LEU A N 1
ATOM 843 C CA . LEU A 1 115 ? -10.457 16.520 -1.137 1.00 65.19 115 LEU A CA 1
ATOM 844 C C . LEU A 1 115 ? -11.895 16.994 -0.875 1.00 65.19 115 LEU A C 1
ATOM 846 O O . LEU A 1 115 ? -12.625 17.273 -1.822 1.00 65.19 115 LEU A O 1
ATOM 850 N N . LEU A 1 116 ? -12.267 17.194 0.395 1.00 62.75 116 LEU A N 1
ATOM 851 C CA . LEU A 1 116 ? -13.541 17.808 0.788 1.00 62.75 116 LEU A CA 1
ATOM 852 C C . LEU A 1 116 ? -13.650 19.249 0.273 1.00 62.75 116 LEU A C 1
ATOM 854 O O . LEU A 1 116 ? -14.707 19.636 -0.212 1.00 62.75 116 LEU A O 1
ATOM 858 N N 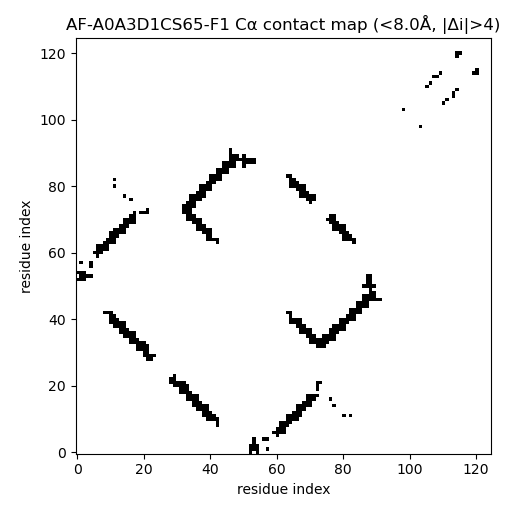. SER A 1 117 ? -12.558 20.027 0.299 1.00 63.78 117 SER A N 1
ATOM 859 C CA . SER A 1 117 ? -12.550 21.380 -0.286 1.00 63.78 117 SER A CA 1
ATOM 860 C C . SER A 1 117 ? -12.676 21.396 -1.812 1.00 63.78 117 SER A C 1
ATOM 862 O O . SER A 1 117 ? -13.117 22.394 -2.372 1.00 63.78 117 SER A O 1
ATOM 864 N N . LYS A 1 118 ? -12.297 20.302 -2.483 1.00 61.84 118 LYS A N 1
ATOM 865 C CA . LYS A 1 118 ? -12.380 20.145 -3.941 1.00 61.84 118 LYS A CA 1
ATOM 866 C C . LYS A 1 118 ? -13.667 19.456 -4.412 1.00 61.84 118 LYS A C 1
ATOM 868 O O . LYS A 1 118 ? -13.848 19.317 -5.614 1.00 61.84 118 LYS A O 1
ATOM 873 N N . ALA A 1 119 ? -14.545 19.041 -3.492 1.00 55.97 119 ALA A N 1
ATOM 874 C CA . ALA A 1 119 ? -15.791 18.323 -3.779 1.00 55.97 119 ALA A CA 1
ATOM 875 C C . ALA A 1 119 ? -15.620 17.033 -4.622 1.00 55.97 119 ALA A C 1
ATOM 877 O O . ALA A 1 119 ? -16.553 16.599 -5.288 1.00 55.97 119 ALA A O 1
ATOM 878 N N . GLU A 1 120 ? -14.440 16.400 -4.585 1.00 53.53 120 GLU A N 1
ATOM 879 C CA . GLU A 1 120 ? -14.142 15.179 -5.362 1.00 53.53 120 GLU A CA 1
ATOM 880 C C . GLU A 1 120 ? -14.741 13.903 -4.739 1.00 53.53 120 GLU A C 1
ATOM 882 O O . GLU A 1 120 ? -14.844 12.878 -5.408 1.00 53.53 120 GLU A O 1
ATOM 887 N N . ILE A 1 121 ? -15.147 13.949 -3.466 1.00 54.75 121 ILE A N 1
ATOM 888 C CA . ILE A 1 121 ? -15.797 12.829 -2.776 1.00 54.75 121 ILE A CA 1
ATOM 889 C C . ILE A 1 121 ? -17.288 13.163 -2.637 1.00 54.75 121 ILE A C 1
ATOM 891 O O . ILE A 1 121 ? -17.611 14.101 -1.902 1.00 54.75 121 ILE A O 1
ATOM 895 N N . PRO A 1 122 ? -18.206 12.426 -3.292 1.00 49.38 122 PRO A N 1
ATOM 896 C CA . PRO A 1 122 ? -19.624 12.557 -3.004 1.00 49.38 122 PRO A CA 1
ATOM 897 C C . PRO A 1 122 ? -19.866 12.102 -1.563 1.00 49.38 122 PRO A C 1
ATOM 899 O O . PRO A 1 122 ? -19.634 10.950 -1.203 1.00 49.38 122 PRO A O 1
ATOM 902 N N . LEU A 1 123 ? -20.302 13.035 -0.719 1.00 47.22 123 LEU A N 1
ATOM 903 C CA . LEU A 1 123 ? -20.883 12.712 0.577 1.00 47.22 123 LEU A CA 1
ATOM 904 C C . LEU A 1 123 ? -22.272 12.134 0.300 1.00 47.22 123 LEU A C 1
ATOM 906 O O . LEU A 1 123 ? -23.248 12.882 0.228 1.00 47.22 123 LEU A O 1
ATOM 910 N N . GLU A 1 124 ? -22.365 10.825 0.074 1.00 49.56 124 GLU A N 1
ATOM 911 C CA . GLU A 1 124 ? -23.664 10.165 0.186 1.00 49.56 124 GLU A CA 1
ATOM 912 C C . GLU A 1 124 ? -24.133 10.299 1.641 1.00 49.56 124 GLU A C 1
ATOM 914 O O . GLU A 1 124 ? -23.387 10.004 2.579 1.00 49.56 124 GLU A O 1
ATOM 919 N N . LYS A 1 125 ? -25.327 10.879 1.792 1.00 36.03 125 LYS A N 1
ATOM 920 C CA . LYS A 1 125 ? -26.010 11.099 3.070 1.00 36.03 125 LYS A CA 1
ATOM 921 C C . LYS A 1 125 ? -26.574 9.801 3.621 1.00 36.03 125 LYS A C 1
ATOM 923 O O . LYS A 1 125 ? -27.105 9.018 2.804 1.00 36.03 125 LYS A O 1
#